Protein AF-A0AAW6KDU1-F1 (afdb_monomer_lite)

pLDDT: mean 76.74, std 11.47, range [37.91, 90.62]

Organism: NCBI:txid1648923

InterPro domains:
  IPR005496 Integral membrane protein TerC [PF03741] (12-127)
  IPR022301 Integral membrane protein YjbE [TIGR03717] (9-127)

Radius of gyration: 16.89 Å; chains: 1; bounding box: 34×43×40 Å

Structure (mmCIF, N/CA/C/O backbone):
data_AF-A0AAW6KDU1-F1
#
_entry.id   AF-A0AAW6KDU1-F1
#
loop_
_atom_site.group_PDB
_atom_site.id
_atom_site.type_symbol
_atom_site.label_atom_id
_atom_site.label_alt_id
_atom_site.label_comp_id
_atom_site.label_asym_id
_atom_site.label_entity_id
_atom_site.label_seq_id
_atom_site.pdbx_PDB_ins_code
_atom_site.Cartn_x
_atom_site.Cartn_y
_atom_site.Cartn_z
_atom_site.occupancy
_atom_site.B_iso_or_equiv
_atom_site.auth_seq_id
_atom_site.auth_comp_id
_atom_site.auth_asym_id
_atom_site.auth_atom_id
_atom_site.pdbx_PDB_model_num
ATOM 1 N N . MET A 1 1 ? 16.493 -21.379 -12.822 1.00 58.84 1 MET A N 1
ATOM 2 C CA . MET A 1 1 ? 15.071 -21.352 -13.234 1.00 58.84 1 MET A CA 1
ATOM 3 C C . MET A 1 1 ? 14.156 -21.529 -12.019 1.00 58.84 1 MET A C 1
ATOM 5 O O . MET A 1 1 ? 13.568 -20.538 -11.620 1.00 58.84 1 MET A O 1
ATOM 9 N N . GLU A 1 2 ? 14.072 -22.698 -11.359 1.00 61.25 2 GLU A N 1
ATOM 10 C CA . GLU A 1 2 ? 13.182 -22.867 -10.178 1.00 61.25 2 GLU A CA 1
ATOM 11 C C . GLU A 1 2 ? 13.697 -22.179 -8.898 1.00 61.25 2 GLU A C 1
ATOM 13 O O . GLU A 1 2 ? 12.924 -21.573 -8.159 1.00 61.25 2 GLU A O 1
ATOM 18 N N . HIS A 1 3 ? 15.014 -22.203 -8.658 1.00 69.62 3 HIS A N 1
ATOM 19 C CA . HIS A 1 3 ? 15.620 -21.531 -7.502 1.00 69.62 3 HIS A CA 1
ATOM 20 C C . HIS A 1 3 ? 15.543 -20.000 -7.588 1.00 69.62 3 HIS A C 1
ATOM 22 O O . HIS A 1 3 ? 15.381 -19.346 -6.563 1.00 69.62 3 HIS A O 1
ATOM 28 N N . ASP A 1 4 ? 15.593 -19.433 -8.797 1.00 76.25 4 ASP A N 1
ATOM 29 C CA . ASP A 1 4 ? 15.528 -17.981 -9.003 1.00 76.25 4 ASP A CA 1
ATOM 30 C C . ASP A 1 4 ? 14.123 -17.446 -8.703 1.00 76.25 4 ASP A C 1
ATOM 32 O O . ASP A 1 4 ? 13.980 -16.459 -7.990 1.00 76.25 4 ASP A O 1
ATOM 36 N N . VAL A 1 5 ? 13.076 -18.150 -9.151 1.00 77.56 5 VAL A N 1
ATOM 37 C CA . VAL A 1 5 ? 11.678 -17.785 -8.861 1.00 77.56 5 VAL A CA 1
ATOM 38 C C . VAL A 1 5 ? 11.383 -17.885 -7.364 1.00 77.56 5 VAL A C 1
ATOM 40 O O . VAL A 1 5 ? 10.749 -16.989 -6.808 1.00 77.56 5 VAL A O 1
ATOM 43 N N . LEU A 1 6 ? 11.877 -18.931 -6.691 1.00 83.38 6 LEU A N 1
ATOM 44 C CA . LEU A 1 6 ? 11.720 -19.086 -5.243 1.00 83.38 6 LEU A CA 1
ATOM 45 C C . LEU A 1 6 ? 12.416 -17.949 -4.478 1.00 83.38 6 LEU A C 1
ATOM 47 O O . LEU A 1 6 ? 11.834 -17.383 -3.553 1.00 83.38 6 LEU A O 1
ATOM 51 N N . MET A 1 7 ? 13.636 -17.584 -4.884 1.00 84.06 7 MET A N 1
ATOM 52 C CA . MET A 1 7 ? 14.381 -16.477 -4.282 1.00 84.06 7 MET A CA 1
ATOM 53 C C . MET A 1 7 ? 13.693 -15.132 -4.527 1.00 84.06 7 MET A C 1
ATOM 55 O O . MET A 1 7 ? 13.514 -14.372 -3.579 1.00 84.06 7 MET A O 1
ATOM 59 N N . SER A 1 8 ? 13.228 -14.849 -5.747 1.00 76.62 8 SER A N 1
ATOM 60 C CA . SER A 1 8 ? 12.456 -13.636 -6.045 1.00 76.62 8 SER A CA 1
ATOM 61 C C . SER A 1 8 ? 11.163 -13.567 -5.234 1.00 76.62 8 SER A C 1
ATOM 63 O O . SER A 1 8 ? 10.829 -12.511 -4.705 1.00 76.62 8 SER A O 1
ATOM 65 N N . PHE A 1 9 ? 10.456 -14.686 -5.071 1.00 77.44 9 PHE A N 1
ATOM 66 C CA . PHE A 1 9 ? 9.227 -14.743 -4.282 1.00 77.44 9 PHE A CA 1
ATOM 67 C C . PHE A 1 9 ? 9.485 -14.463 -2.795 1.00 77.44 9 PHE A C 1
ATOM 69 O O . PHE A 1 9 ? 8.770 -13.675 -2.179 1.00 77.44 9 PHE A O 1
ATOM 76 N N . LEU A 1 10 ? 10.544 -15.049 -2.227 1.00 83.12 10 LEU A N 1
ATOM 77 C CA . LEU A 1 10 ? 10.965 -14.787 -0.848 1.00 83.12 10 LEU A CA 1
ATOM 78 C C . LEU A 1 10 ? 11.403 -13.332 -0.641 1.00 83.12 10 LEU A C 1
ATOM 80 O O . LEU A 1 10 ? 11.070 -12.741 0.385 1.00 83.12 10 LEU A O 1
ATOM 84 N N . VAL A 1 11 ? 12.102 -12.738 -1.614 1.00 80.38 11 VAL A N 1
ATOM 85 C CA . VAL A 1 11 ? 12.490 -11.319 -1.582 1.00 80.38 11 VAL A CA 1
ATOM 86 C C . VAL A 1 11 ? 11.260 -10.416 -1.619 1.00 80.38 11 VAL A C 1
ATOM 88 O O . VAL A 1 11 ? 11.169 -9.505 -0.803 1.00 80.38 11 VAL A O 1
ATOM 91 N N . ILE A 1 12 ? 10.289 -10.686 -2.495 1.00 74.62 12 ILE A N 1
ATOM 92 C CA . ILE A 1 12 ? 9.042 -9.909 -2.576 1.00 74.62 12 ILE A CA 1
ATOM 93 C C . ILE A 1 12 ? 8.265 -9.996 -1.260 1.00 74.62 12 ILE A C 1
ATOM 95 O O . ILE A 1 12 ? 7.861 -8.964 -0.730 1.00 74.62 12 ILE A O 1
ATOM 99 N N . ILE A 1 13 ? 8.124 -11.196 -0.682 1.00 76.56 13 ILE A N 1
ATOM 100 C CA . ILE A 1 13 ? 7.502 -11.367 0.640 1.00 76.56 13 ILE A CA 1
ATOM 101 C C . ILE A 1 13 ? 8.261 -10.564 1.700 1.00 76.56 13 ILE A C 1
ATOM 103 O O . ILE A 1 13 ? 7.633 -9.903 2.521 1.00 76.56 13 ILE A O 1
ATOM 107 N N . GLY A 1 14 ? 9.596 -10.609 1.690 1.00 80.25 14 GLY A N 1
ATOM 108 C CA . GLY A 1 14 ? 10.435 -9.861 2.625 1.00 80.25 14 GLY A CA 1
ATOM 109 C C . GLY A 1 14 ? 10.246 -8.347 2.509 1.00 80.25 14 GLY A C 1
ATOM 110 O O . GLY A 1 14 ? 10.055 -7.680 3.525 1.00 80.25 14 GLY A O 1
ATOM 111 N N . ILE A 1 15 ? 10.236 -7.814 1.284 1.00 74.75 15 ILE A N 1
ATOM 112 C CA . ILE A 1 15 ? 9.988 -6.393 0.996 1.00 74.75 15 ILE A CA 1
ATOM 113 C C . ILE A 1 15 ? 8.586 -5.993 1.467 1.00 74.75 15 ILE A C 1
ATOM 115 O O . ILE A 1 15 ? 8.446 -4.997 2.175 1.00 74.75 15 ILE A O 1
ATOM 119 N N . ASP A 1 16 ? 7.558 -6.782 1.153 1.00 73.44 16 ASP A N 1
ATOM 120 C CA . ASP A 1 16 ? 6.185 -6.498 1.577 1.00 73.44 16 ASP A CA 1
ATOM 121 C C . ASP A 1 16 ? 5.992 -6.620 3.095 1.00 73.44 16 ASP A C 1
ATOM 123 O O . ASP A 1 16 ? 5.184 -5.882 3.655 1.00 73.44 16 ASP A O 1
ATOM 127 N N . LEU A 1 17 ? 6.738 -7.486 3.792 1.00 73.62 17 LEU A N 1
ATOM 128 C CA . LEU A 1 17 ? 6.709 -7.553 5.258 1.00 73.62 17 LEU A CA 1
ATOM 129 C C . LEU A 1 17 ? 7.356 -6.316 5.897 1.00 73.62 17 LEU A C 1
ATOM 131 O O . LEU A 1 17 ? 6.823 -5.787 6.873 1.00 73.62 17 LEU A O 1
ATOM 135 N N . ILE A 1 18 ? 8.494 -5.866 5.354 1.00 75.44 18 ILE A N 1
ATOM 136 C CA . ILE A 1 18 ? 9.235 -4.698 5.852 1.00 75.44 18 ILE A CA 1
ATOM 137 C C . ILE A 1 18 ? 8.438 -3.415 5.600 1.00 75.44 18 ILE A C 1
ATOM 139 O O . ILE A 1 18 ? 8.255 -2.629 6.527 1.00 75.44 18 ILE A O 1
ATOM 143 N N . LEU A 1 19 ? 7.912 -3.221 4.386 1.00 70.81 19 LEU A N 1
ATOM 144 C CA . LEU A 1 19 ? 7.080 -2.056 4.061 1.00 70.81 19 LEU A CA 1
ATOM 145 C C . LEU A 1 19 ? 5.652 -2.160 4.624 1.00 70.81 19 LEU A C 1
ATOM 147 O O . LEU A 1 19 ? 5.020 -1.146 4.902 1.00 70.81 19 LEU A O 1
ATOM 151 N N . GLY A 1 20 ? 5.133 -3.369 4.851 1.00 70.94 20 GLY A N 1
ATOM 152 C CA . GLY A 1 20 ? 3.772 -3.594 5.349 1.00 70.94 20 GLY A CA 1
ATOM 153 C C . GLY A 1 20 ? 3.565 -3.275 6.832 1.00 70.94 20 GLY A C 1
ATOM 154 O O . GLY A 1 20 ? 2.416 -3.202 7.282 1.00 70.94 20 GLY A O 1
ATOM 155 N N . GLY A 1 21 ? 4.645 -3.059 7.594 1.00 75.38 21 GLY A N 1
ATOM 156 C CA . GLY A 1 21 ? 4.577 -2.668 9.005 1.00 75.38 21 GLY A CA 1
ATOM 157 C C . GLY A 1 21 ? 3.756 -1.392 9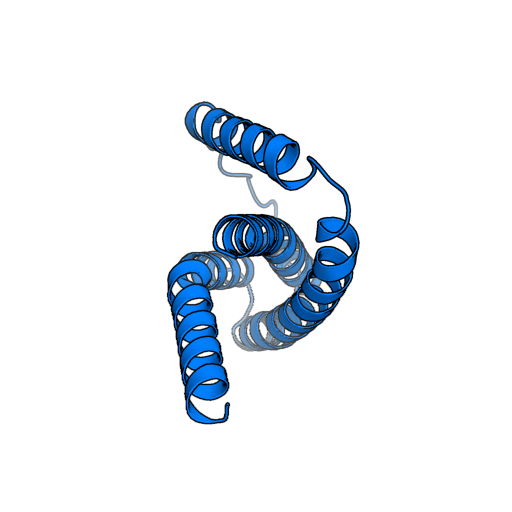.221 1.00 75.38 21 GLY A C 1
ATOM 158 O O . GLY A 1 21 ? 2.876 -1.357 10.086 1.00 75.38 21 GLY A O 1
ATOM 159 N N . ASP A 1 22 ? 3.955 -0.385 8.370 1.00 75.12 22 ASP A N 1
ATOM 160 C CA . ASP A 1 22 ? 3.234 0.890 8.441 1.00 75.12 22 ASP A CA 1
ATOM 161 C C . ASP A 1 22 ? 1.762 0.735 8.021 1.00 75.12 22 ASP A C 1
ATOM 163 O O . ASP A 1 22 ? 0.860 1.304 8.653 1.00 75.12 22 ASP A O 1
ATOM 167 N N . ASN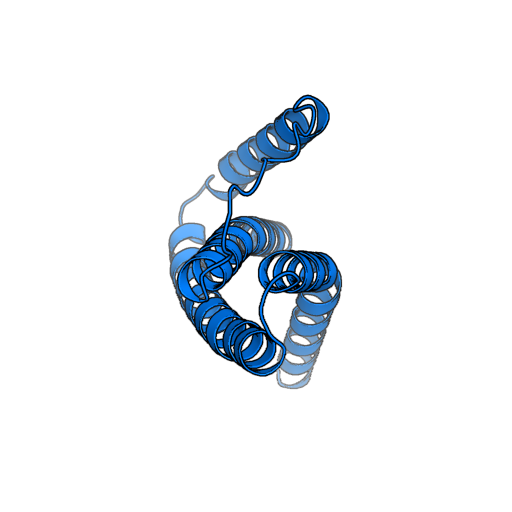 A 1 23 ? 1.487 -0.116 7.024 1.00 77.94 23 ASN A N 1
ATOM 168 C CA . ASN A 1 23 ? 0.129 -0.432 6.570 1.00 77.94 23 ASN A CA 1
ATOM 169 C C . ASN A 1 23 ? -0.690 -1.069 7.707 1.00 77.94 23 ASN A C 1
ATOM 171 O O . ASN A 1 23 ? -1.855 -0.714 7.916 1.00 77.94 23 ASN A O 1
ATOM 175 N N . ALA A 1 24 ? -0.079 -1.950 8.508 1.00 81.56 24 ALA A N 1
ATOM 176 C CA . ALA A 1 24 ? -0.725 -2.557 9.671 1.00 81.56 24 ALA A CA 1
ATOM 177 C C . ALA A 1 24 ? -1.068 -1.522 10.760 1.00 81.56 24 ALA A C 1
ATOM 179 O O . ALA A 1 24 ? -2.155 -1.575 11.350 1.00 81.56 24 ALA A O 1
ATOM 180 N N . VAL A 1 25 ? -0.186 -0.544 10.999 1.00 81.88 25 VAL A N 1
ATOM 181 C CA . VAL A 1 25 ? -0.417 0.544 11.965 1.00 81.88 25 VAL A CA 1
ATOM 182 C C . VAL A 1 25 ? -1.573 1.436 11.515 1.00 81.88 25 VAL A C 1
ATOM 184 O O . VAL A 1 25 ? -2.448 1.756 12.326 1.00 81.88 25 VAL A O 1
ATOM 187 N N . VAL A 1 26 ? -1.659 1.788 10.229 1.00 80.81 26 VAL A N 1
ATOM 188 C CA . VAL A 1 26 ? -2.776 2.595 9.709 1.00 80.81 26 VAL A CA 1
ATOM 189 C C . VAL A 1 26 ? -4.105 1.842 9.782 1.00 80.81 26 VAL A C 1
ATOM 191 O O . VAL A 1 26 ? -5.103 2.419 10.223 1.00 80.81 26 VAL A O 1
ATOM 194 N N . ILE A 1 27 ? -4.126 0.542 9.470 1.00 83.75 27 ILE A N 1
ATOM 195 C CA . ILE A 1 27 ? -5.319 -0.307 9.633 1.00 83.75 27 ILE A CA 1
ATOM 196 C C . ILE A 1 27 ? -5.765 -0.357 11.102 1.00 83.75 27 ILE A C 1
ATOM 198 O O . ILE A 1 27 ? -6.958 -0.221 11.414 1.00 83.75 27 ILE A O 1
ATOM 202 N N . ALA A 1 28 ? -4.818 -0.505 12.030 1.00 84.50 28 ALA A N 1
ATOM 203 C CA . ALA A 1 28 ? -5.102 -0.508 13.460 1.00 84.50 28 ALA A CA 1
ATOM 204 C C . ALA A 1 28 ? -5.646 0.847 13.939 1.00 84.50 28 ALA A C 1
ATOM 206 O O . ALA A 1 28 ? -6.625 0.878 14.686 1.00 84.50 28 ALA A O 1
ATOM 207 N N . MET A 1 29 ? -5.070 1.963 13.481 1.00 84.56 29 MET A N 1
ATOM 208 C CA . MET A 1 29 ? -5.52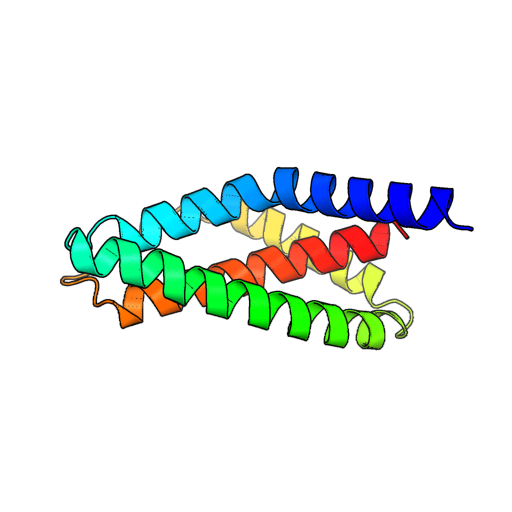7 3.314 13.821 1.00 84.56 29 MET A CA 1
ATOM 209 C C . MET A 1 29 ? -6.917 3.619 13.251 1.00 84.56 29 MET A C 1
ATOM 211 O O . MET A 1 29 ? -7.773 4.129 13.978 1.00 84.56 29 MET A O 1
ATOM 215 N N . ALA A 1 30 ? -7.175 3.257 11.991 1.00 83.88 30 ALA A N 1
ATOM 216 C CA . ALA A 1 30 ? -8.459 3.471 11.321 1.00 83.88 30 ALA A CA 1
ATOM 217 C C . ALA A 1 30 ? -9.605 2.692 11.988 1.00 83.88 30 ALA A C 1
ATOM 219 O O . ALA A 1 30 ? -10.743 3.163 12.032 1.00 83.88 30 ALA A O 1
ATOM 220 N N . SER A 1 31 ? -9.302 1.517 12.546 1.00 85.12 31 SER A N 1
ATOM 221 C CA . SER A 1 31 ? -10.282 0.626 13.176 1.00 85.12 31 SER A CA 1
ATOM 222 C C . SER A 1 31 ? -10.372 0.758 14.707 1.00 85.12 31 SER A C 1
ATOM 224 O O . SER A 1 31 ? -11.240 0.137 15.323 1.00 85.12 31 SER A O 1
ATOM 226 N N . ARG A 1 32 ? -9.527 1.589 15.339 1.00 84.50 32 ARG A N 1
ATOM 227 C CA . ARG A 1 32 ? -9.368 1.670 16.807 1.00 84.50 32 ARG A CA 1
ATOM 228 C C . ARG A 1 32 ? -10.630 2.077 17.571 1.00 84.50 32 ARG A C 1
ATOM 230 O O . ARG A 1 32 ? -10.808 1.647 18.704 1.00 84.50 32 ARG A O 1
ATOM 237 N N . HIS A 1 33 ? -11.488 2.898 16.971 1.00 80.50 33 HIS A N 1
ATOM 238 C CA . HIS A 1 33 ? -12.680 3.450 17.629 1.00 80.50 33 HIS A CA 1
ATOM 239 C C . HIS A 1 33 ? -13.969 2.660 17.327 1.00 80.50 33 HIS A C 1
ATOM 241 O O . HIS A 1 33 ? -15.048 3.069 17.750 1.00 80.50 33 HIS A O 1
ATOM 247 N N . LEU A 1 34 ? -13.872 1.539 16.600 1.00 84.62 34 LEU A N 1
ATOM 248 C CA . LEU A 1 34 ? -15.015 0.684 16.281 1.00 84.62 34 LEU A CA 1
ATOM 249 C C . LEU A 1 34 ? -15.328 -0.301 17.422 1.00 84.62 34 LEU A C 1
ATOM 251 O O . LEU A 1 34 ? -14.404 -0.825 18.051 1.00 84.62 34 LEU A O 1
ATOM 255 N N . PRO A 1 35 ? -16.612 -0.654 17.635 1.00 85.75 35 PRO A N 1
ATOM 256 C CA . PRO A 1 35 ? -16.995 -1.742 18.531 1.00 85.75 35 PRO A CA 1
ATOM 257 C C . PRO A 1 35 ? -16.271 -3.052 18.171 1.00 85.75 35 PRO A C 1
ATOM 259 O O . PRO A 1 35 ? -16.055 -3.299 16.982 1.00 85.75 35 PRO A O 1
ATOM 262 N N . PRO A 1 36 ? -15.979 -3.953 19.129 1.00 82.69 36 PRO A N 1
ATOM 263 C CA . PRO A 1 36 ? -15.150 -5.146 18.899 1.00 82.69 36 PRO A CA 1
ATOM 264 C C . PRO A 1 36 ? -15.583 -5.988 17.687 1.00 82.69 36 PRO A C 1
ATOM 266 O O . PRO A 1 36 ? -14.764 -6.361 16.849 1.00 82.69 36 PRO A O 1
ATOM 269 N N . ARG A 1 37 ? -16.898 -6.201 17.532 1.00 83.25 37 ARG A N 1
ATOM 270 C CA . ARG A 1 37 ? -17.484 -6.951 16.405 1.00 83.25 37 ARG A CA 1
ATOM 271 C C . ARG A 1 37 ? -17.364 -6.236 15.055 1.00 83.25 37 ARG A C 1
ATOM 273 O O . ARG A 1 37 ? -17.302 -6.895 14.023 1.00 83.25 37 ARG A O 1
ATOM 280 N N . GLN A 1 38 ? -17.367 -4.903 15.039 1.00 84.69 38 GLN A N 1
ATOM 281 C CA . GLN A 1 38 ? -17.213 -4.116 13.811 1.00 84.69 38 GLN A CA 1
ATOM 282 C C . GLN A 1 38 ? -15.743 -3.890 13.464 1.00 84.69 38 GLN A C 1
ATOM 284 O O . GLN A 1 38 ? -15.408 -3.879 12.287 1.00 84.69 38 GLN A O 1
ATOM 289 N N . ARG A 1 39 ? -14.861 -3.779 14.462 1.00 85.25 39 ARG A N 1
ATOM 290 C CA . ARG A 1 39 ? -13.413 -3.655 14.275 1.00 85.25 39 ARG A CA 1
ATOM 291 C C . ARG A 1 39 ? -12.847 -4.847 13.511 1.00 85.25 39 ARG A C 1
ATOM 293 O O . ARG A 1 39 ? -12.157 -4.653 12.518 1.00 85.25 39 ARG A O 1
ATOM 300 N N . GLN A 1 40 ? -13.194 -6.068 13.919 1.00 87.25 40 GLN A N 1
ATOM 301 C CA . GLN A 1 40 ? -12.729 -7.274 13.230 1.00 87.25 40 GLN A CA 1
ATOM 302 C C . GLN A 1 40 ? -13.248 -7.342 11.785 1.00 87.25 40 GLN A C 1
ATOM 304 O O . GLN A 1 40 ? -12.491 -7.666 10.876 1.00 87.25 40 GLN A O 1
ATOM 309 N N . LYS A 1 41 ? -14.508 -6.949 11.551 1.00 87.38 41 LYS A N 1
ATOM 310 C CA . LYS A 1 41 ? -15.065 -6.830 10.194 1.00 87.38 41 LYS A CA 1
ATOM 311 C C . LYS A 1 41 ? -14.352 -5.761 9.366 1.00 87.38 41 LYS A C 1
ATOM 313 O O . LYS A 1 41 ? -14.078 -6.005 8.201 1.00 87.38 41 LYS A O 1
ATOM 318 N N . ALA A 1 42 ? -14.037 -4.607 9.954 1.00 86.94 42 ALA A N 1
ATOM 319 C CA . ALA A 1 42 ? -13.321 -3.525 9.281 1.00 86.94 42 ALA A CA 1
ATOM 320 C C . ALA A 1 42 ? -11.925 -3.961 8.844 1.00 86.94 42 ALA A C 1
ATOM 322 O O . ALA A 1 42 ? -11.530 -3.666 7.725 1.00 86.94 42 ALA A O 1
ATOM 323 N N . ILE A 1 43 ? -11.212 -4.681 9.715 1.00 87.94 43 ILE A N 1
ATOM 324 C CA . ILE A 1 43 ? -9.888 -5.223 9.413 1.00 87.94 43 ILE A CA 1
ATOM 325 C C . ILE A 1 43 ? -10.003 -6.260 8.295 1.00 87.94 43 ILE A C 1
ATOM 327 O O . ILE A 1 43 ? -9.371 -6.093 7.266 1.00 87.94 43 ILE A O 1
ATOM 331 N N . ILE A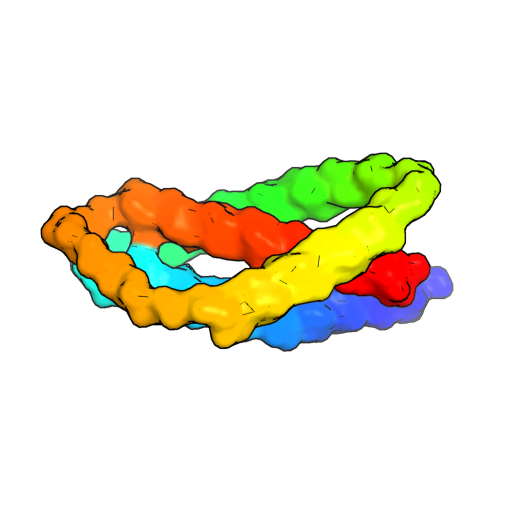 1 44 ? -10.859 -7.277 8.432 1.00 90.19 44 ILE A N 1
ATOM 332 C CA . ILE A 1 44 ? -10.963 -8.352 7.429 1.00 90.19 44 ILE A CA 1
ATOM 333 C C . ILE A 1 44 ? -11.404 -7.808 6.064 1.00 90.19 44 ILE A C 1
ATOM 335 O O . ILE A 1 44 ? -10.761 -8.081 5.055 1.00 90.19 44 ILE A O 1
ATOM 339 N N . ILE A 1 45 ? -12.485 -7.025 6.025 1.00 89.56 45 ILE A N 1
ATOM 340 C CA . ILE A 1 45 ? -13.026 -6.484 4.771 1.00 89.56 45 ILE A CA 1
ATOM 341 C C . ILE A 1 45 ? -12.070 -5.438 4.191 1.00 89.56 45 ILE A C 1
ATOM 343 O O . ILE A 1 45 ? -11.814 -5.446 2.992 1.00 89.56 45 ILE A O 1
ATOM 347 N N . GLY A 1 46 ? -11.521 -4.560 5.034 1.00 87.06 46 GLY A N 1
ATOM 348 C CA . GLY A 1 46 ? -10.566 -3.537 4.616 1.00 87.06 46 GLY A CA 1
ATOM 349 C C . GLY A 1 46 ? -9.298 -4.146 4.026 1.00 87.06 46 GLY A C 1
ATOM 350 O O . GLY A 1 46 ? -8.902 -3.757 2.934 1.00 87.06 46 GLY A O 1
ATOM 351 N N . THR A 1 47 ? -8.710 -5.143 4.692 1.00 86.62 47 THR A N 1
ATOM 352 C CA . THR A 1 47 ? -7.526 -5.861 4.202 1.00 86.62 47 THR A CA 1
ATOM 353 C C . THR A 1 47 ? -7.823 -6.648 2.928 1.00 86.62 47 THR A C 1
ATOM 355 O O . THR A 1 47 ? -7.007 -6.631 2.015 1.00 86.62 47 THR A O 1
ATOM 358 N N . LEU A 1 48 ? -8.988 -7.296 2.810 1.00 90.62 48 LEU A N 1
ATOM 359 C CA . LEU A 1 48 ? -9.357 -8.005 1.580 1.00 90.62 48 LEU A CA 1
ATOM 360 C C . LEU A 1 48 ? -9.439 -7.049 0.381 1.00 90.62 48 LEU A C 1
ATOM 362 O O . LEU A 1 48 ? -8.902 -7.348 -0.683 1.00 90.62 48 LEU A O 1
ATOM 366 N N . ILE A 1 49 ? -10.085 -5.891 0.561 1.00 88.94 49 ILE A N 1
ATOM 367 C CA . ILE A 1 49 ? -10.176 -4.864 -0.485 1.00 88.94 49 ILE A CA 1
ATOM 368 C C . ILE A 1 49 ? -8.788 -4.298 -0.801 1.00 88.94 49 ILE A C 1
ATOM 370 O O . ILE A 1 49 ? -8.463 -4.150 -1.974 1.00 88.94 49 ILE A O 1
ATOM 374 N N . ALA A 1 50 ? -7.966 -4.030 0.217 1.00 84.69 50 ALA A N 1
ATOM 375 C CA . ALA A 1 50 ? -6.592 -3.558 0.053 1.00 84.69 50 ALA A CA 1
ATOM 376 C C . ALA A 1 50 ? -5.744 -4.535 -0.782 1.00 84.69 50 ALA A C 1
ATOM 378 O O . ALA A 1 50 ? -5.150 -4.145 -1.778 1.00 84.69 50 ALA A O 1
ATOM 379 N N . ILE A 1 51 ? -5.777 -5.837 -0.476 1.00 85.06 51 ILE A N 1
ATOM 380 C CA . ILE A 1 51 ? -5.053 -6.856 -1.256 1.00 85.06 51 ILE A CA 1
ATOM 381 C C . ILE A 1 51 ? -5.526 -6.882 -2.716 1.00 85.06 51 ILE A C 1
ATOM 383 O O . ILE A 1 51 ? -4.703 -6.917 -3.628 1.00 85.06 51 ILE A O 1
ATOM 387 N N . MET A 1 52 ? -6.840 -6.838 -2.955 1.00 88.00 52 MET A N 1
ATOM 388 C CA . MET A 1 52 ? -7.386 -6.801 -4.318 1.00 88.00 52 MET A CA 1
ATOM 389 C C . MET A 1 52 ? -6.944 -5.545 -5.074 1.00 88.00 52 MET A C 1
ATOM 391 O O . MET A 1 52 ? -6.561 -5.623 -6.242 1.00 88.00 52 MET A O 1
ATOM 395 N N . MET A 1 53 ? -6.956 -4.395 -4.398 1.00 84.50 53 MET A N 1
ATOM 396 C CA . MET A 1 53 ? -6.482 -3.126 -4.941 1.00 84.50 53 MET A CA 1
ATOM 397 C C . MET A 1 53 ? -4.995 -3.198 -5.284 1.00 84.50 53 MET A C 1
ATOM 399 O O . MET A 1 53 ? -4.610 -2.813 -6.383 1.00 84.50 53 MET A O 1
ATOM 403 N N . ARG A 1 54 ? -4.177 -3.761 -4.393 1.00 82.12 54 ARG A N 1
ATOM 404 C CA . ARG A 1 54 ? -2.745 -3.965 -4.605 1.00 82.12 54 ARG A CA 1
ATOM 405 C C . ARG A 1 54 ? -2.478 -4.834 -5.829 1.00 82.12 54 ARG A C 1
ATOM 407 O O . ARG A 1 54 ? -1.704 -4.422 -6.680 1.00 82.12 54 ARG A O 1
ATOM 414 N N . ILE A 1 55 ? -3.165 -5.968 -5.983 1.00 83.50 55 ILE A N 1
ATOM 415 C CA . ILE A 1 55 ? -3.021 -6.820 -7.177 1.00 83.50 55 ILE A CA 1
ATOM 416 C C . ILE A 1 55 ? -3.359 -6.031 -8.451 1.00 83.50 55 ILE A C 1
ATOM 418 O O . ILE A 1 55 ? -2.596 -6.067 -9.417 1.00 83.50 55 ILE A O 1
ATOM 422 N N . ALA A 1 56 ? -4.466 -5.282 -8.447 1.00 85.56 56 ALA A N 1
ATOM 423 C CA . ALA A 1 56 ? -4.870 -4.467 -9.591 1.00 85.56 56 ALA A CA 1
ATOM 424 C C . ALA A 1 56 ? -3.847 -3.362 -9.918 1.00 85.56 56 ALA A C 1
ATOM 426 O O . ALA A 1 56 ? -3.507 -3.161 -11.084 1.00 85.56 56 ALA A O 1
ATOM 427 N N . LEU A 1 57 ? -3.323 -2.672 -8.900 1.00 79.62 57 LEU A N 1
ATOM 428 C CA . LEU A 1 57 ? -2.310 -1.628 -9.051 1.00 79.62 57 LEU A CA 1
ATOM 429 C C . LEU A 1 57 ? -0.979 -2.193 -9.534 1.00 79.62 57 LEU A C 1
ATOM 431 O O . LEU A 1 57 ? -0.379 -1.604 -10.422 1.00 79.62 57 LEU A O 1
ATOM 435 N N . THR A 1 58 ? -0.533 -3.336 -9.011 1.00 78.00 58 THR A N 1
ATOM 436 C CA . THR A 1 58 ? 0.688 -4.002 -9.476 1.00 78.00 58 THR A CA 1
ATOM 437 C C . THR A 1 58 ? 0.551 -4.427 -10.935 1.00 78.00 58 THR A C 1
ATOM 439 O O . THR A 1 58 ? 1.464 -4.185 -11.720 1.00 78.00 58 THR A O 1
ATOM 442 N N . MET A 1 59 ? -0.597 -4.982 -11.342 1.00 80.88 59 MET A N 1
ATOM 443 C CA . MET A 1 59 ? -0.852 -5.286 -12.755 1.00 80.88 59 MET A CA 1
ATOM 444 C C . MET A 1 59 ? -0.801 -4.023 -13.620 1.00 80.88 59 MET A C 1
ATOM 446 O O . MET A 1 59 ? -0.107 -4.006 -14.632 1.00 80.88 59 MET A O 1
ATOM 450 N N . ALA A 1 60 ? -1.486 -2.950 -13.213 1.00 81.38 60 ALA A N 1
ATOM 451 C CA . ALA A 1 60 ? -1.455 -1.676 -13.930 1.00 81.38 60 ALA A CA 1
ATOM 452 C C . ALA A 1 60 ? -0.035 -1.091 -14.003 1.00 81.38 60 ALA A C 1
ATOM 454 O O . ALA A 1 60 ? 0.378 -0.584 -15.044 1.00 81.38 60 ALA A O 1
ATOM 455 N N . ALA A 1 61 ? 0.729 -1.203 -12.920 1.00 77.19 61 ALA A N 1
ATOM 456 C CA . ALA A 1 61 ? 2.089 -0.712 -12.823 1.00 77.19 61 ALA A CA 1
ATOM 457 C C . ALA A 1 61 ? 3.057 -1.444 -13.746 1.00 77.19 61 ALA A C 1
ATOM 459 O O . ALA A 1 61 ? 3.892 -0.786 -14.352 1.00 77.19 61 ALA A O 1
ATOM 460 N N . VAL A 1 62 ? 2.926 -2.765 -13.907 1.00 78.25 62 VAL A N 1
ATOM 461 C CA . VAL A 1 62 ? 3.734 -3.531 -14.874 1.00 78.25 62 VAL A CA 1
ATOM 462 C C . VAL A 1 62 ? 3.576 -2.954 -16.284 1.00 78.25 62 VAL A C 1
ATOM 464 O O . VAL A 1 62 ? 4.565 -2.798 -16.996 1.00 78.25 62 VAL A O 1
ATOM 467 N N . TYR A 1 63 ? 2.358 -2.566 -16.673 1.00 77.69 63 TYR A N 1
ATOM 468 C CA . TYR A 1 63 ? 2.127 -1.899 -17.958 1.00 77.69 63 TYR A CA 1
ATOM 469 C C . TYR A 1 63 ? 2.658 -0.465 -17.985 1.00 77.69 63 TYR A C 1
ATOM 471 O O . TYR A 1 63 ? 3.220 -0.038 -18.991 1.00 77.69 63 TYR A O 1
ATOM 479 N N . LEU A 1 64 ? 2.493 0.283 -16.893 1.00 75.06 64 LEU A N 1
ATOM 480 C CA . LEU A 1 64 ? 2.941 1.672 -16.809 1.00 75.06 64 LEU A CA 1
ATOM 481 C C . LEU A 1 64 ? 4.476 1.766 -16.845 1.00 75.06 64 LEU A C 1
ATOM 483 O O . LEU A 1 64 ? 5.020 2.657 -17.485 1.00 75.06 64 LEU A O 1
ATOM 487 N N . LEU A 1 65 ? 5.180 0.808 -16.242 1.00 72.75 65 LEU A N 1
ATOM 488 C CA . LEU A 1 65 ? 6.643 0.732 -16.206 1.00 72.75 65 LEU A CA 1
ATOM 489 C C . LEU A 1 65 ? 7.299 0.486 -17.561 1.00 72.75 65 LEU A C 1
ATOM 491 O O . LEU A 1 65 ? 8.481 0.776 -17.719 1.00 72.75 65 LEU A O 1
ATOM 495 N N . ALA A 1 66 ? 6.539 0.026 -18.554 1.00 75.19 66 ALA A N 1
ATOM 496 C CA . ALA A 1 66 ? 7.015 -0.027 -19.930 1.00 75.19 66 ALA A CA 1
ATOM 497 C C . ALA A 1 66 ? 7.215 1.377 -20.543 1.00 75.19 66 ALA A C 1
ATOM 499 O O . ALA A 1 66 ? 7.833 1.502 -21.601 1.00 75.19 66 ALA A O 1
ATOM 500 N N . VAL A 1 67 ? 6.700 2.438 -19.905 1.00 80.06 67 VAL A N 1
ATOM 501 C CA . VAL A 1 67 ? 6.867 3.820 -20.362 1.00 80.06 67 VAL A CA 1
ATOM 502 C C . VAL A 1 67 ? 8.248 4.348 -19.941 1.00 80.06 67 VAL A C 1
ATOM 504 O O . VAL A 1 67 ? 8.538 4.439 -18.743 1.00 80.06 67 VAL A O 1
ATOM 507 N N . PRO A 1 68 ? 9.105 4.757 -20.897 1.00 78.50 68 PRO A N 1
ATOM 508 C CA . PRO A 1 68 ? 10.425 5.288 -20.578 1.00 78.50 68 PRO A CA 1
ATOM 509 C C . PRO A 1 68 ? 10.318 6.577 -19.752 1.00 78.50 68 PRO A C 1
ATOM 511 O O . PRO A 1 68 ? 9.390 7.366 -19.921 1.00 78.50 68 PRO A O 1
ATOM 514 N N . TYR A 1 69 ? 11.289 6.797 -18.859 1.00 79.62 69 TYR A N 1
ATOM 515 C CA . TYR A 1 69 ? 11.373 7.939 -17.929 1.00 79.62 69 TYR A CA 1
ATOM 516 C C . TYR A 1 69 ? 10.292 8.016 -16.841 1.00 79.62 69 TYR A C 1
ATOM 518 O O . TYR A 1 69 ? 10.388 8.876 -15.963 1.00 79.62 69 TYR A O 1
ATOM 526 N N . LEU A 1 70 ? 9.311 7.109 -16.821 1.00 80.00 70 LEU A N 1
ATOM 527 C CA . LEU A 1 70 ? 8.281 7.108 -15.784 1.00 80.00 70 LEU A CA 1
ATOM 528 C C . LEU A 1 70 ? 8.876 6.927 -14.381 1.00 80.00 70 LEU A C 1
ATOM 530 O O . LEU A 1 70 ? 8.478 7.624 -13.454 1.00 80.00 70 LEU A O 1
ATOM 534 N N . GLN A 1 71 ? 9.874 6.051 -14.240 1.00 76.38 71 GLN A N 1
ATOM 535 C CA . GLN A 1 71 ? 10.599 5.841 -12.983 1.00 76.38 71 GLN A CA 1
ATOM 536 C C . GLN A 1 71 ? 11.325 7.109 -12.510 1.00 76.38 71 GLN A C 1
ATOM 538 O O . GLN A 1 71 ? 11.337 7.405 -11.320 1.00 76.38 71 GLN A O 1
ATOM 543 N N . PHE A 1 72 ? 11.885 7.892 -13.439 1.00 81.88 72 PHE A N 1
ATOM 544 C CA . PHE A 1 72 ? 12.572 9.145 -13.119 1.00 81.88 72 PHE A CA 1
ATOM 545 C C . PHE A 1 72 ? 11.593 10.199 -12.587 1.00 81.88 72 PHE A C 1
ATOM 547 O O . PHE A 1 72 ? 11.838 10.819 -11.552 1.00 81.88 72 PHE A O 1
ATOM 554 N N . ILE A 1 73 ? 10.443 10.351 -13.250 1.00 82.88 73 ILE A N 1
ATOM 555 C CA . ILE A 1 73 ? 9.367 11.245 -12.801 1.00 82.88 73 ILE A CA 1
ATOM 556 C C . ILE A 1 73 ? 8.794 10.762 -11.460 1.00 82.88 73 ILE A C 1
ATOM 558 O O . ILE A 1 73 ? 8.599 11.569 -10.552 1.00 82.88 73 ILE A O 1
ATOM 562 N N . GLY A 1 74 ? 8.585 9.451 -11.307 1.00 79.75 74 GLY A N 1
ATOM 563 C CA . GLY A 1 74 ? 8.138 8.828 -10.062 1.00 79.75 74 GLY A CA 1
ATOM 564 C C . GLY A 1 74 ? 9.104 9.070 -8.901 1.00 79.75 74 GLY A C 1
ATOM 565 O O . GLY A 1 74 ? 8.669 9.430 -7.813 1.00 79.75 74 GLY A O 1
ATOM 566 N N . GLY A 1 75 ? 10.415 8.977 -9.136 1.00 80.69 75 GLY A N 1
ATOM 567 C CA . GLY A 1 75 ? 11.440 9.281 -8.135 1.00 80.69 75 GLY A CA 1
ATOM 568 C C . GLY A 1 75 ? 11.418 10.742 -7.675 1.00 80.69 75 GLY A C 1
ATOM 569 O O . GLY A 1 75 ? 11.472 11.012 -6.476 1.00 80.69 75 GLY A O 1
ATOM 570 N N . ILE A 1 76 ? 11.261 11.695 -8.603 1.00 87.00 76 ILE A N 1
ATOM 571 C CA . ILE A 1 76 ? 11.083 13.119 -8.258 1.00 87.00 76 ILE A CA 1
ATOM 572 C C . ILE A 1 76 ? 9.803 13.321 -7.438 1.00 87.00 76 ILE A C 1
ATOM 574 O O . ILE A 1 76 ? 9.807 14.061 -6.453 1.00 87.00 76 ILE A O 1
ATOM 578 N N . PHE A 1 77 ? 8.716 12.645 -7.812 1.00 81.06 77 PHE A N 1
ATOM 579 C CA . PHE A 1 77 ? 7.447 12.713 -7.095 1.00 81.06 77 PHE A CA 1
ATOM 580 C C . PHE A 1 77 ? 7.556 12.165 -5.662 1.00 81.06 77 PHE A C 1
ATOM 582 O O . PHE A 1 77 ? 7.055 12.796 -4.733 1.00 81.06 77 PHE A O 1
ATOM 589 N N . LEU A 1 78 ? 8.283 11.063 -5.451 1.00 80.75 78 LEU A N 1
ATOM 590 C CA . LEU A 1 78 ? 8.558 10.521 -4.115 1.00 80.75 78 LEU A CA 1
ATOM 591 C C . LEU A 1 78 ? 9.379 11.483 -3.248 1.00 80.75 78 LEU A C 1
ATOM 593 O O . LEU A 1 78 ? 9.056 11.682 -2.077 1.00 80.75 78 LEU A O 1
ATOM 597 N N . LEU A 1 79 ? 10.410 12.121 -3.812 1.00 84.50 79 LEU A N 1
ATOM 598 C CA . LEU A 1 79 ? 11.185 13.143 -3.098 1.00 84.50 79 LEU A CA 1
ATOM 599 C C . LEU A 1 79 ? 10.304 14.329 -2.689 1.00 84.50 79 LEU A C 1
ATOM 601 O O . LEU A 1 79 ? 10.422 14.830 -1.570 1.00 84.50 79 LEU A O 1
ATOM 605 N N . TYR A 1 80 ? 9.394 14.747 -3.572 1.00 84.38 80 TYR A N 1
ATOM 606 C CA . TYR A 1 80 ? 8.419 15.791 -3.277 1.00 84.38 80 TYR A CA 1
ATOM 607 C C . TYR A 1 80 ? 7.463 15.386 -2.144 1.00 84.38 80 TYR A C 1
ATOM 609 O O . TYR A 1 80 ? 7.281 16.165 -1.210 1.00 84.38 80 TYR A O 1
ATOM 617 N N . LEU A 1 81 ? 6.911 14.166 -2.165 1.00 77.75 81 LEU A N 1
ATOM 618 C CA . LEU A 1 81 ? 6.049 13.658 -1.090 1.00 77.75 81 LEU A CA 1
ATOM 619 C C . LEU A 1 81 ? 6.788 13.559 0.251 1.00 77.75 81 LEU A C 1
ATOM 621 O O . LEU A 1 81 ? 6.252 13.976 1.277 1.00 77.75 81 LEU A O 1
ATOM 625 N N . GLY A 1 82 ? 8.030 13.066 0.253 1.00 81.06 82 GLY A N 1
ATOM 626 C CA . GLY A 1 82 ? 8.863 13.007 1.456 1.00 81.06 82 GLY A CA 1
ATOM 627 C C . GLY A 1 82 ? 9.150 14.395 2.039 1.00 81.06 82 GLY A C 1
ATOM 628 O O . GLY A 1 82 ? 9.056 14.593 3.250 1.00 81.06 82 GLY A O 1
ATOM 629 N N . TYR A 1 83 ? 9.434 15.380 1.182 1.00 87.56 83 TYR A N 1
ATOM 630 C CA . TYR A 1 83 ? 9.612 16.778 1.585 1.00 87.56 83 TYR A CA 1
ATOM 631 C C . TYR A 1 83 ? 8.322 17.399 2.135 1.00 87.56 83 TYR A C 1
ATOM 633 O O . TYR A 1 83 ? 8.345 18.033 3.192 1.00 87.56 83 TYR A O 1
ATOM 641 N N . GLN A 1 84 ? 7.195 17.179 1.454 1.00 79.75 84 GLN A N 1
ATOM 642 C CA . GLN A 1 84 ? 5.876 17.625 1.898 1.00 79.75 84 GLN A CA 1
ATOM 643 C C . GLN A 1 84 ? 5.582 17.075 3.302 1.00 79.75 84 GLN A C 1
ATOM 645 O O . GLN A 1 84 ? 5.263 17.844 4.205 1.00 79.75 84 GLN A O 1
ATOM 650 N N . LEU A 1 85 ? 5.809 15.776 3.525 1.00 80.06 85 LEU A N 1
ATOM 651 C CA . LEU A 1 85 ? 5.572 15.115 4.809 1.00 80.06 85 LEU A CA 1
ATOM 652 C C . LEU A 1 85 ? 6.442 15.667 5.954 1.00 80.06 85 LEU A C 1
ATOM 654 O O . LEU A 1 85 ? 6.002 15.677 7.103 1.00 80.06 85 LEU A O 1
ATOM 658 N N . LEU A 1 86 ? 7.662 16.132 5.662 1.00 83.19 86 LEU A N 1
ATOM 659 C CA . LEU A 1 86 ? 8.563 16.739 6.653 1.00 83.19 86 LEU A CA 1
ATOM 660 C C . LEU A 1 86 ? 8.095 18.127 7.114 1.00 83.19 86 LEU A C 1
ATOM 662 O O . LEU A 1 86 ? 8.351 18.517 8.254 1.00 83.19 86 LEU A O 1
ATOM 666 N N . ILE A 1 87 ? 7.437 18.883 6.234 1.00 85.81 87 ILE A N 1
ATOM 667 C CA . ILE A 1 87 ? 7.017 20.271 6.492 1.00 85.81 87 ILE A CA 1
ATOM 668 C C . ILE A 1 87 ? 5.570 20.345 6.971 1.00 85.81 87 ILE A C 1
ATOM 670 O O . ILE A 1 87 ? 5.182 21.290 7.667 1.00 85.81 87 ILE A O 1
ATOM 674 N N . GLU A 1 88 ? 4.772 19.336 6.648 1.00 76.31 88 GLU A N 1
ATOM 675 C CA . GLU A 1 88 ? 3.380 19.254 7.043 1.00 76.31 88 GLU A CA 1
ATOM 676 C C . GLU A 1 88 ? 3.277 18.927 8.538 1.00 76.31 88 GLU A C 1
ATOM 678 O O . GLU A 1 88 ? 3.440 17.795 9.002 1.00 76.31 88 GLU A O 1
ATOM 683 N N . LYS A 1 89 ? 3.007 19.962 9.340 1.00 56.50 89 LYS A N 1
ATOM 684 C CA . LYS A 1 89 ? 2.652 19.785 10.747 1.00 56.50 89 LYS A CA 1
ATOM 685 C C . LYS A 1 89 ? 1.338 19.016 10.793 1.00 56.50 89 LYS A C 1
ATOM 687 O O . LYS A 1 89 ? 0.317 19.508 10.324 1.00 56.50 89 LYS A O 1
ATOM 692 N N . LYS A 1 90 ? 1.376 17.807 11.360 1.00 57.09 90 LYS A N 1
ATOM 693 C CA . LYS A 1 90 ? 0.194 16.975 11.606 1.00 57.09 90 LYS A CA 1
ATOM 694 C C . LYS A 1 90 ? -0.756 17.700 12.561 1.00 57.09 90 LYS A C 1
ATOM 696 O O . LYS A 1 90 ? -0.750 17.436 13.762 1.00 57.09 90 LYS A O 1
ATOM 701 N N . ASP A 1 91 ? -1.608 18.568 12.029 1.00 43.62 91 ASP A N 1
ATOM 702 C CA . ASP A 1 91 ? -2.882 18.867 12.663 1.00 43.62 91 ASP A CA 1
ATOM 703 C C . ASP A 1 91 ? -3.681 17.573 12.599 1.00 43.62 91 ASP A C 1
ATOM 705 O O . ASP A 1 91 ? -4.259 17.201 11.575 1.00 43.62 91 ASP A O 1
ATOM 709 N N . ALA A 1 92 ? -3.591 16.810 13.689 1.00 46.00 92 ALA A N 1
ATOM 710 C CA . ALA A 1 92 ? -4.296 15.562 13.871 1.00 46.00 92 ALA A CA 1
ATOM 711 C C . ALA A 1 92 ? -5.768 15.821 13.560 1.00 46.00 92 ALA A C 1
ATOM 713 O O . ALA A 1 92 ? -6.471 16.458 14.351 1.00 46.00 92 ALA A O 1
ATOM 714 N N . GLN A 1 93 ? -6.210 15.357 12.385 1.00 42.28 93 GLN A N 1
ATOM 715 C CA . GLN A 1 93 ? -7.591 15.472 11.961 1.00 42.28 93 GLN A CA 1
ATOM 716 C C . GLN A 1 93 ? -8.471 15.052 13.131 1.00 42.28 93 GLN A C 1
ATOM 718 O O . GLN A 1 93 ? -8.477 13.891 13.548 1.00 42.28 93 GLN A O 1
ATOM 723 N N . HIS A 1 94 ? -9.214 16.019 13.665 1.00 38.16 94 HIS A N 1
ATOM 724 C CA . HIS A 1 94 ? -10.355 15.750 14.511 1.00 38.16 94 HIS A CA 1
ATOM 725 C C . HIS A 1 94 ? -11.300 14.878 13.688 1.00 38.16 94 HIS A C 1
ATOM 727 O O . HIS A 1 94 ? -12.086 15.367 12.872 1.00 38.16 94 HIS A O 1
ATOM 733 N N . VAL A 1 95 ? -11.212 13.562 13.882 1.00 48.25 95 VAL A N 1
ATOM 734 C CA . VAL A 1 95 ? -12.202 12.613 13.392 1.00 48.25 95 VAL A CA 1
ATOM 735 C C . VAL A 1 95 ? -13.465 12.890 14.201 1.00 48.25 95 VAL A C 1
ATOM 737 O O . VAL A 1 95 ? -13.720 12.266 15.227 1.00 48.25 95 VAL A O 1
ATOM 740 N N . LYS A 1 96 ? -14.240 13.888 13.756 1.00 37.91 96 LYS A N 1
ATOM 741 C CA . LYS A 1 96 ? -15.561 14.197 14.297 1.00 37.91 96 LYS A CA 1
ATOM 742 C C . LYS A 1 96 ? -16.395 12.913 14.288 1.00 37.91 96 LYS A C 1
ATOM 744 O O . LYS A 1 96 ? -16.539 12.291 13.233 1.00 37.91 96 LYS A O 1
ATOM 749 N N . GLY A 1 97 ? -16.857 12.556 15.489 1.00 38.44 97 GLY A N 1
ATOM 750 C CA . GLY A 1 97 ? -18.023 11.741 15.843 1.00 38.44 97 GLY A CA 1
ATOM 751 C C . GLY A 1 97 ? -18.368 10.551 14.948 1.00 38.44 97 GLY A C 1
ATOM 752 O O . GLY A 1 97 ? -18.835 10.727 13.829 1.00 38.44 97 GLY A O 1
ATOM 753 N N . GLY A 1 98 ? -18.233 9.342 15.503 1.00 47.41 98 GLY A N 1
ATOM 754 C CA . GLY A 1 98 ? -18.752 8.097 14.931 1.00 47.41 98 GLY A CA 1
ATOM 755 C C . GLY A 1 98 ? -17.924 7.581 13.757 1.00 47.41 98 GLY A C 1
ATOM 756 O O . GLY A 1 98 ? -18.201 7.874 12.594 1.00 47.41 98 GLY A O 1
ATOM 757 N N . THR A 1 99 ? -16.902 6.769 14.028 1.00 59.91 99 THR A N 1
ATOM 758 C CA . THR A 1 99 ? -16.262 5.979 12.969 1.00 59.91 99 THR A CA 1
ATOM 759 C C . THR A 1 99 ? -17.259 4.922 12.503 1.00 59.91 99 THR A C 1
ATOM 761 O O . THR A 1 99 ? -17.404 3.868 13.102 1.00 59.91 99 THR A O 1
ATOM 764 N N . SER A 1 100 ? -18.011 5.223 11.446 1.00 80.12 100 SER A N 1
ATOM 765 C CA . SER A 1 100 ? -18.776 4.203 10.732 1.00 80.12 100 SER A CA 1
ATOM 766 C C . SER A 1 100 ? -17.803 3.197 10.115 1.00 80.12 100 SER A C 1
ATOM 768 O O . SER A 1 100 ? -16.733 3.586 9.638 1.00 80.12 100 SER A O 1
ATOM 770 N N . LEU A 1 101 ? -18.181 1.917 10.084 1.00 79.88 101 LEU A N 1
ATOM 771 C CA . LEU A 1 101 ? -17.433 0.841 9.425 1.00 79.88 101 LEU A CA 1
ATOM 772 C C . LEU A 1 101 ? -16.956 1.257 8.021 1.00 79.88 101 LEU A C 1
ATOM 774 O O . LEU A 1 101 ? -15.803 1.039 7.664 1.00 79.88 101 LEU A O 1
ATOM 778 N N . PHE A 1 102 ? -17.817 1.946 7.267 1.00 82.88 102 PHE A N 1
ATOM 779 C CA . PHE A 1 102 ? -17.503 2.467 5.937 1.00 82.88 102 PHE A CA 1
ATOM 780 C C . PHE A 1 102 ? -16.381 3.516 5.949 1.00 82.88 102 PHE A C 1
ATOM 782 O O . PHE A 1 102 ? -15.515 3.511 5.079 1.00 82.88 102 PHE A O 1
ATOM 789 N N . LYS A 1 103 ? -16.355 4.399 6.956 1.00 81.56 103 LYS A N 1
ATOM 790 C CA . LYS A 1 103 ? -15.310 5.422 7.113 1.00 81.56 103 LYS A CA 1
ATOM 791 C C . LYS A 1 103 ? -13.962 4.777 7.435 1.00 81.56 103 LYS A C 1
ATOM 793 O O . LYS A 1 103 ? -12.959 5.179 6.858 1.00 81.56 103 LYS A O 1
ATOM 798 N N . ALA A 1 104 ? -13.948 3.756 8.295 1.00 83.81 104 ALA A N 1
ATOM 799 C CA . ALA A 1 104 ? -12.736 2.998 8.602 1.00 83.81 104 ALA A CA 1
ATOM 800 C C . ALA A 1 104 ? -12.204 2.253 7.369 1.00 83.81 104 ALA A C 1
ATOM 802 O O . ALA A 1 104 ? -11.027 2.383 7.050 1.00 83.81 104 ALA A O 1
ATOM 803 N N . ILE A 1 105 ? -13.074 1.551 6.632 1.00 84.62 105 ILE A N 1
ATOM 804 C CA . ILE A 1 105 ? -12.699 0.863 5.385 1.00 84.62 105 ILE A CA 1
ATOM 805 C C . ILE A 1 105 ? -12.152 1.863 4.362 1.00 84.62 105 ILE A C 1
ATOM 807 O O . ILE A 1 105 ? -11.106 1.623 3.773 1.00 84.62 105 ILE A O 1
ATOM 811 N N . ARG A 1 106 ? -12.804 3.018 4.187 1.00 81.19 106 ARG A N 1
ATOM 812 C CA . ARG A 1 106 ? -12.343 4.047 3.247 1.00 81.19 106 ARG A CA 1
ATOM 813 C C . ARG A 1 106 ? -10.955 4.582 3.603 1.00 81.19 106 ARG A C 1
ATOM 815 O O . ARG A 1 106 ? -10.145 4.765 2.704 1.00 81.19 106 ARG A O 1
ATOM 822 N N . ILE A 1 107 ? -10.674 4.808 4.888 1.00 83.31 107 ILE A N 1
ATOM 823 C CA . ILE A 1 107 ? -9.339 5.225 5.348 1.00 83.31 107 ILE A CA 1
ATOM 824 C C . ILE A 1 107 ? -8.307 4.130 5.055 1.00 83.31 107 ILE A C 1
ATOM 826 O O . ILE A 1 107 ? -7.237 4.450 4.552 1.00 83.31 107 ILE A O 1
ATOM 830 N N . ILE A 1 108 ? -8.639 2.859 5.310 1.00 84.31 108 ILE A N 1
ATOM 831 C CA . ILE A 1 108 ? -7.757 1.717 5.019 1.00 84.31 108 ILE A CA 1
ATOM 832 C C . ILE A 1 108 ? -7.414 1.654 3.527 1.00 84.31 108 ILE A C 1
ATOM 834 O O . ILE A 1 108 ? -6.244 1.568 3.182 1.00 84.31 108 ILE A O 1
ATOM 838 N N . VAL A 1 109 ? -8.414 1.744 2.649 1.00 82.88 109 VAL A N 1
ATOM 839 C CA . VAL A 1 109 ? -8.220 1.634 1.193 1.00 82.88 109 VAL A CA 1
ATOM 840 C C . VAL A 1 109 ? -7.411 2.804 0.636 1.00 82.88 109 VAL A C 1
ATOM 842 O O . VAL A 1 109 ? -6.530 2.602 -0.191 1.00 82.88 109 VAL A O 1
ATOM 845 N N . ILE A 1 110 ? -7.686 4.030 1.091 1.00 80.62 110 ILE A N 1
ATOM 846 C CA . ILE A 1 110 ? -6.931 5.208 0.645 1.00 80.62 110 ILE A CA 1
ATOM 847 C C . ILE A 1 110 ? -5.482 5.127 1.129 1.00 80.62 110 ILE A C 1
ATOM 849 O O . ILE A 1 110 ? -4.571 5.405 0.358 1.00 80.62 110 ILE A O 1
ATOM 853 N N . ALA A 1 111 ? -5.261 4.737 2.385 1.00 82.19 111 ALA A N 1
ATOM 854 C CA . ALA A 1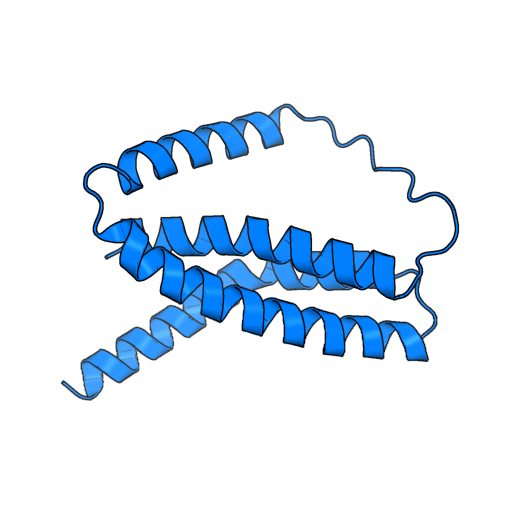 111 ? -3.914 4.565 2.908 1.00 82.19 111 ALA A CA 1
ATOM 855 C C . ALA A 1 111 ? -3.141 3.489 2.137 1.00 82.19 111 ALA A C 1
ATOM 857 O O . ALA A 1 111 ? -2.017 3.742 1.715 1.00 82.19 111 ALA A O 1
ATOM 858 N N . ASP A 1 112 ? -3.765 2.333 1.893 1.00 83.31 112 ASP A N 1
ATOM 859 C CA . ASP A 1 112 ? -3.136 1.252 1.137 1.00 83.31 112 ASP A CA 1
ATOM 860 C C . ASP A 1 112 ? -2.813 1.667 -0.302 1.00 83.31 112 ASP A C 1
ATOM 862 O O . ASP A 1 112 ? -1.745 1.319 -0.789 1.00 83.31 112 ASP A O 1
ATOM 866 N N . LEU A 1 113 ? -3.653 2.476 -0.959 1.00 81.94 113 LEU A N 1
ATOM 867 C CA . LEU A 1 113 ? -3.367 3.032 -2.287 1.00 81.94 113 LEU A CA 1
ATOM 868 C C . LEU A 1 113 ? -2.082 3.872 -2.310 1.00 81.94 113 LEU A C 1
ATOM 870 O O . LEU A 1 113 ? -1.244 3.674 -3.182 1.00 81.94 113 LEU A O 1
ATOM 874 N N . PHE A 1 114 ? -1.922 4.805 -1.369 1.00 79.50 114 PHE A N 1
ATOM 875 C CA . PHE A 1 114 ? -0.720 5.644 -1.318 1.00 79.50 114 PHE A CA 1
ATOM 876 C C . PHE A 1 114 ? 0.523 4.816 -0.966 1.00 79.50 114 PHE A C 1
ATOM 878 O O . PHE A 1 114 ? 1.531 4.911 -1.655 1.00 79.50 114 PHE A O 1
ATOM 885 N N . MET A 1 115 ? 0.421 3.925 0.024 1.00 78.25 115 MET A N 1
ATOM 886 C CA . MET A 1 115 ? 1.520 3.035 0.421 1.00 78.25 115 MET A CA 1
ATOM 887 C C . MET A 1 115 ? 1.926 2.061 -0.699 1.00 78.25 115 MET A C 1
ATOM 889 O O . MET A 1 115 ? 3.103 1.785 -0.908 1.00 78.25 115 MET A O 1
ATOM 893 N N . SER A 1 116 ? 0.958 1.519 -1.442 1.00 74.75 116 SER A N 1
ATOM 894 C CA . SER A 1 116 ? 1.230 0.591 -2.547 1.00 74.75 116 SER A CA 1
ATOM 895 C C . SER A 1 116 ? 1.810 1.286 -3.778 1.00 74.75 116 SER A C 1
ATOM 897 O O . SER A 1 116 ? 2.592 0.658 -4.491 1.00 74.75 116 SER A O 1
ATOM 899 N N . LEU A 1 117 ? 1.498 2.567 -4.004 1.00 75.75 117 LEU A N 1
ATOM 900 C CA . LEU A 1 117 ? 2.153 3.381 -5.030 1.00 75.75 117 LEU A CA 1
ATOM 901 C C . LEU A 1 117 ? 3.663 3.489 -4.759 1.00 75.75 117 LEU A C 1
ATOM 903 O O . LEU A 1 117 ? 4.465 3.258 -5.664 1.00 75.75 117 LEU A O 1
ATOM 907 N N . ASP A 1 118 ? 4.043 3.753 -3.507 1.00 73.25 118 ASP A N 1
ATOM 908 C CA . ASP A 1 118 ? 5.445 3.851 -3.093 1.00 73.25 118 ASP A CA 1
ATOM 909 C C . ASP A 1 118 ? 6.164 2.491 -3.226 1.00 73.25 118 ASP A C 1
ATOM 911 O O . ASP A 1 118 ? 7.260 2.432 -3.792 1.00 73.25 118 ASP A O 1
ATOM 915 N N . ASN A 1 119 ? 5.525 1.377 -2.820 1.00 74.38 119 ASN A N 1
ATOM 916 C CA . ASN A 1 119 ? 6.060 0.016 -3.027 1.00 74.38 119 ASN A CA 1
ATOM 917 C C . ASN A 1 119 ? 6.302 -0.294 -4.513 1.00 74.38 119 ASN A C 1
ATOM 919 O O . ASN A 1 119 ? 7.320 -0.887 -4.865 1.00 74.38 119 ASN A O 1
ATOM 923 N N . VAL A 1 120 ? 5.368 0.080 -5.390 1.00 72.25 120 VAL A N 1
ATOM 924 C CA . VAL A 1 120 ? 5.472 -0.166 -6.834 1.00 72.25 120 VAL A CA 1
ATOM 925 C C . VAL A 1 120 ? 6.643 0.603 -7.447 1.00 72.25 120 VAL A C 1
ATOM 927 O O . VAL A 1 120 ? 7.398 0.035 -8.238 1.00 72.25 120 VAL A O 1
ATOM 930 N N . ILE A 1 121 ? 6.817 1.875 -7.080 1.00 70.75 121 ILE A N 1
ATOM 931 C CA . ILE A 1 121 ? 7.924 2.702 -7.579 1.00 70.75 121 ILE A CA 1
ATOM 932 C C . ILE A 1 121 ? 9.269 2.188 -7.034 1.00 70.75 121 ILE A C 1
ATOM 934 O O . ILE A 1 121 ? 10.266 2.197 -7.755 1.00 70.75 121 ILE A O 1
ATOM 938 N N . ALA A 1 122 ? 9.304 1.680 -5.799 1.00 70.00 122 ALA A N 1
ATOM 939 C CA . ALA A 1 122 ? 10.500 1.071 -5.221 1.00 70.00 122 ALA A CA 1
ATOM 940 C C . ALA A 1 122 ? 10.914 -0.222 -5.944 1.00 70.00 122 ALA A C 1
ATOM 942 O O . ALA A 1 122 ? 12.084 -0.378 -6.288 1.00 70.00 122 ALA A O 1
ATOM 943 N N . VAL A 1 123 ? 9.965 -1.125 -6.221 1.00 66.06 123 VAL A N 1
ATOM 944 C CA . VAL A 1 123 ? 10.230 -2.362 -6.981 1.00 66.06 123 VAL A CA 1
ATOM 945 C C . VAL A 1 123 ? 10.716 -2.035 -8.389 1.00 66.06 123 VAL A C 1
ATOM 947 O O . VAL A 1 123 ? 11.698 -2.612 -8.840 1.00 66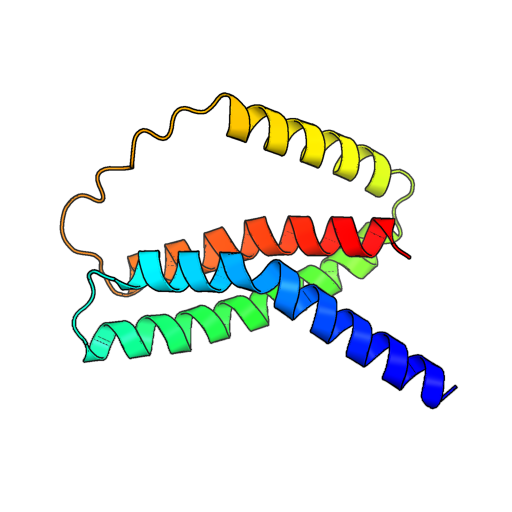.06 123 VAL A O 1
ATOM 950 N N . ALA A 1 124 ? 10.086 -1.061 -9.044 1.00 65.12 124 ALA A N 1
ATOM 951 C CA . ALA A 1 124 ? 10.502 -0.570 -10.348 1.00 65.12 124 ALA A CA 1
ATOM 952 C C . ALA A 1 124 ? 11.944 -0.048 -10.391 1.00 65.12 124 ALA A C 1
ATOM 954 O O . ALA A 1 124 ? 12.642 -0.270 -11.371 1.00 65.12 124 ALA A O 1
ATOM 955 N N . GLY A 1 125 ? 12.382 0.673 -9.356 1.00 61.34 125 GLY A N 1
ATOM 956 C CA . GLY A 1 125 ? 13.754 1.177 -9.268 1.00 61.34 125 GLY A CA 1
ATOM 957 C C . GLY A 1 125 ? 14.789 0.114 -8.882 1.00 61.34 125 GLY A C 1
ATOM 958 O O . GLY A 1 125 ? 15.983 0.356 -9.042 1.00 61.34 125 GLY A O 1
ATOM 959 N N . ALA A 1 126 ? 14.351 -1.035 -8.358 1.00 60.00 126 ALA A N 1
ATOM 960 C CA . ALA A 1 126 ? 15.211 -2.140 -7.933 1.00 60.00 126 ALA A CA 1
ATOM 961 C C . ALA A 1 126 ? 15.381 -3.244 -8.999 1.00 60.00 126 ALA A C 1
ATOM 963 O O . ALA A 1 126 ? 16.204 -4.140 -8.795 1.00 60.00 126 ALA A O 1
ATOM 964 N N . SER A 1 127 ? 14.610 -3.196 -10.094 1.00 50.97 127 SER A N 1
ATOM 965 C CA . SER A 1 127 ? 14.594 -4.172 -11.198 1.00 50.97 127 SER A CA 1
ATOM 966 C C . SER A 1 127 ? 15.222 -3.647 -12.481 1.00 50.97 127 SER A C 1
ATOM 968 O O . SER A 1 127 ? 14.854 -2.513 -12.862 1.00 50.97 127 SER A O 1
#

Sequence (127 aa):
MEHDVLMSFLVIIGIDLILGGDNAVVIAMASRHLPPRQRQKAIIIGTLIAIMMRIALTMAAVYLLAVPYLQFIGGIFLLYLGYQLLIEKKDAQHVKGGTSLFKAIRIIVIADLFMSLDNVIAVAGAS

Foldseek 3Di:
DVVVVVVVVVVLVVLCVVLCVVLVVQLCVLLVPPDPVLSVVLSVVLVVLLVVVLVVVLVVLVVVLVDPCPLVVLVVVVVVVVVCVVPDDPPPPPPPDDSDSVSSSVSSNVVSVVSSSVVSSVVSVVD

Secondary structure (DSSP, 8-state):
-HHHHHHHHHHHHHHHHHHHHHHHHHHHHHHTTS-HHHHHHHHHHHHHHHHHHHHHHHHHHHHHTTSTTHHHHHHHHHHHHHHHHHH---------S---HHHHHHHHHHHHHHHHHHHHHHHHHH-